Protein AF-A0A7X5C8K8-F1 (afdb_monomer_lite)

Secondary structure (DSSP, 8-state):
----EEEEPTTT--EEEEEE-TT--EEEEEEEETTTTEEEEEEE----------

Structure (mmCIF, N/CA/C/O backbone):
data_AF-A0A7X5C8K8-F1
#
_entry.id   AF-A0A7X5C8K8-F1
#
loop_
_atom_site.group_PDB
_atom_site.id
_atom_site.type_symbol
_atom_site.label_atom_id
_atom_site.label_alt_id
_atom_site.label_comp_id
_atom_site.label_asym_id
_atom_site.label_entity_id
_atom_site.label_seq_id
_atom_site.pdbx_PDB_ins_code
_atom_site.Cartn_x
_atom_site.Cartn_y
_atom_site.Cartn_z
_atom_site.occupancy
_atom_site.B_iso_or_equiv
_atom_site.auth_seq_id
_atom_site.auth_comp_id
_atom_site.auth_asym_id
_atom_site.auth_atom_id
_atom_site.pdbx_PDB_model_num
ATOM 1 N N . MET A 1 1 ? -3.342 -8.052 20.573 1.00 46.44 1 MET A N 1
ATOM 2 C CA . MET A 1 1 ? -2.451 -8.290 19.416 1.00 46.44 1 MET A CA 1
ATOM 3 C C . MET A 1 1 ? -2.851 -7.325 18.316 1.00 46.44 1 MET A C 1
ATOM 5 O O . MET A 1 1 ? -3.941 -7.459 17.780 1.00 46.44 1 MET A O 1
ATOM 9 N N . THR A 1 2 ? -2.046 -6.303 18.042 1.00 58.06 2 THR A N 1
ATOM 10 C CA . THR A 1 2 ? -2.378 -5.275 17.044 1.00 58.06 2 THR A CA 1
ATOM 11 C C . THR A 1 2 ? -2.083 -5.839 15.653 1.00 58.06 2 THR A C 1
ATOM 13 O O . THR A 1 2 ? -0.920 -6.023 15.297 1.00 58.06 2 THR A O 1
ATOM 16 N N . GLN A 1 3 ? -3.120 -6.206 14.896 1.00 76.56 3 GLN A N 1
ATOM 17 C CA . GLN A 1 3 ? -2.962 -6.700 13.526 1.00 76.56 3 GLN A CA 1
ATOM 18 C C . GLN A 1 3 ? -2.662 -5.505 12.619 1.00 76.56 3 GLN A C 1
ATOM 20 O O . GLN A 1 3 ? -3.492 -4.617 12.491 1.00 76.56 3 GLN A O 1
ATOM 25 N N . PHE A 1 4 ? -1.473 -5.449 12.024 1.00 85.31 4 PHE A N 1
ATOM 26 C CA . PHE A 1 4 ? -1.122 -4.452 11.008 1.00 85.31 4 PHE A CA 1
ATOM 27 C C . PHE A 1 4 ? -1.089 -5.137 9.647 1.00 85.31 4 PHE A C 1
ATOM 29 O O . PHE A 1 4 ? -0.538 -6.235 9.537 1.00 85.31 4 PHE A O 1
ATOM 36 N N . THR A 1 5 ? -1.611 -4.482 8.612 1.00 86.19 5 THR A N 1
ATOM 37 C CA . THR A 1 5 ? -1.508 -4.973 7.236 1.00 86.19 5 THR A CA 1
ATOM 38 C C . THR A 1 5 ? -0.485 -4.168 6.445 1.00 86.19 5 THR A C 1
ATOM 40 O O . THR A 1 5 ? -0.203 -3.002 6.734 1.00 86.19 5 THR A O 1
ATOM 43 N N . TRP A 1 6 ? 0.116 -4.813 5.452 1.00 88.81 6 TRP A N 1
ATOM 44 C CA . TRP A 1 6 ? 1.036 -4.155 4.535 1.00 88.81 6 TRP A CA 1
ATOM 45 C C . TRP A 1 6 ? 0.266 -3.637 3.336 1.00 88.81 6 TRP A C 1
ATOM 47 O O . TRP A 1 6 ? -0.494 -4.380 2.717 1.00 88.81 6 TRP A O 1
ATOM 57 N N . VAL A 1 7 ? 0.528 -2.390 2.959 1.00 88.31 7 VAL A N 1
ATOM 58 C CA . VAL A 1 7 ? -0.013 -1.845 1.719 1.00 88.31 7 VAL A CA 1
ATOM 59 C C . VAL A 1 7 ? 0.688 -2.535 0.555 1.00 88.31 7 VAL A C 1
ATOM 61 O O . VAL A 1 7 ? 1.922 -2.538 0.459 1.00 88.31 7 VAL A O 1
ATOM 64 N N . LEU A 1 8 ? -0.091 -3.153 -0.323 1.00 89.31 8 LEU A N 1
ATOM 65 C CA . LEU A 1 8 ? 0.417 -3.763 -1.543 1.00 89.31 8 LEU A CA 1
ATOM 66 C C . LEU A 1 8 ? 0.434 -2.718 -2.655 1.00 89.31 8 LEU A C 1
ATOM 68 O O . LEU A 1 8 ? -0.451 -1.874 -2.753 1.00 89.31 8 LEU A O 1
ATOM 72 N N . CYS A 1 9 ? 1.465 -2.757 -3.491 1.00 88.50 9 CYS A N 1
ATOM 73 C CA . CYS A 1 9 ? 1.569 -1.849 -4.620 1.00 88.50 9 CYS A CA 1
ATOM 74 C C . CYS A 1 9 ? 0.468 -2.172 -5.643 1.00 88.50 9 CYS A C 1
ATOM 76 O O . CYS A 1 9 ? 0.422 -3.313 -6.108 1.00 88.50 9 CYS A O 1
ATOM 78 N N . PRO A 1 10 ? -0.349 -1.194 -6.070 1.00 87.25 10 PRO A N 1
ATOM 79 C CA . PRO A 1 10 ? -1.410 -1.428 -7.051 1.00 87.25 10 PRO A CA 1
ATOM 80 C C . PRO A 1 10 ? -0.866 -1.788 -8.442 1.00 87.25 10 PRO A C 1
ATOM 82 O O . PRO A 1 10 ? -1.583 -2.346 -9.258 1.00 87.25 10 PRO A O 1
ATOM 85 N N . ILE A 1 11 ? 0.410 -1.493 -8.715 1.00 88.50 11 ILE A N 1
ATOM 86 C CA . ILE A 1 11 ? 1.041 -1.738 -10.018 1.00 88.50 11 ILE A CA 1
ATOM 87 C C . ILE A 1 11 ? 1.544 -3.183 -10.138 1.00 88.50 11 ILE A C 1
ATOM 89 O O . ILE A 1 11 ? 1.422 -3.796 -11.192 1.00 88.50 11 ILE A O 1
ATOM 93 N N . CYS A 1 12 ? 2.170 -3.719 -9.084 1.00 90.00 12 CYS A N 1
ATOM 94 C CA . CYS A 1 12 ? 2.876 -5.007 -9.146 1.00 90.00 12 CYS A CA 1
ATOM 95 C C . CYS A 1 12 ? 2.462 -6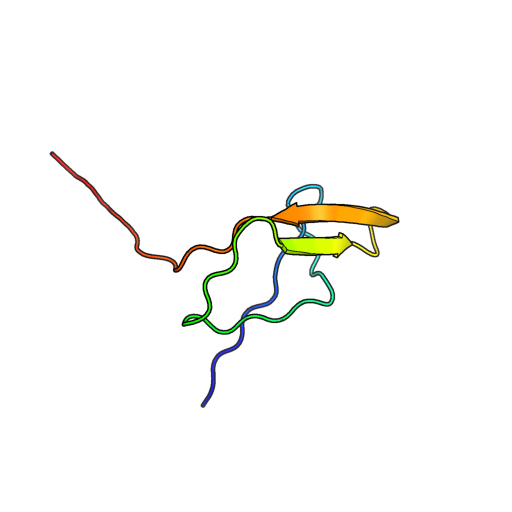.020 -8.070 1.00 90.00 12 CYS A C 1
ATOM 97 O O . CYS A 1 12 ? 3.038 -7.105 -8.009 1.00 90.00 12 CYS A O 1
ATOM 99 N N . GLY A 1 13 ? 1.554 -5.657 -7.159 1.00 86.19 13 GLY A N 1
ATOM 100 C CA . GLY A 1 13 ? 1.174 -6.474 -6.000 1.00 86.19 13 GLY A CA 1
ATOM 101 C C . GLY A 1 13 ? 2.291 -6.667 -4.965 1.00 86.19 13 GLY A C 1
ATOM 102 O O . GLY A 1 13 ? 2.137 -7.418 -4.005 1.00 86.19 13 GLY A O 1
ATOM 103 N N . GLY A 1 14 ? 3.445 -6.015 -5.138 1.00 88.81 14 GLY A N 1
ATOM 104 C CA . GLY A 1 14 ? 4.572 -6.121 -4.216 1.00 88.81 14 GLY A CA 1
ATOM 105 C C . GLY A 1 14 ? 4.278 -5.452 -2.873 1.00 88.81 14 GLY A C 1
ATOM 106 O O . GLY A 1 14 ? 3.681 -4.378 -2.835 1.00 88.81 14 GLY A O 1
ATOM 107 N N . LYS A 1 15 ? 4.750 -6.045 -1.771 1.00 86.44 15 LYS A N 1
ATOM 108 C CA . LYS A 1 15 ? 4.697 -5.412 -0.444 1.00 86.44 15 LYS A CA 1
ATOM 109 C C . LYS A 1 15 ? 5.464 -4.089 -0.471 1.00 86.44 15 LYS A C 1
ATOM 111 O O . LYS A 1 15 ? 6.644 -4.066 -0.828 1.00 86.44 15 LYS A O 1
ATOM 116 N N . THR A 1 16 ? 4.798 -2.997 -0.111 1.00 87.81 16 THR A N 1
ATOM 117 C CA . THR A 1 16 ? 5.452 -1.695 0.077 1.00 87.81 16 THR A CA 1
ATOM 118 C C . THR A 1 16 ? 6.073 -1.609 1.472 1.00 87.81 16 THR A C 1
ATOM 120 O O . THR A 1 16 ? 5.913 -2.510 2.296 1.00 87.81 16 THR A O 1
ATOM 123 N N . ARG A 1 17 ? 6.803 -0.523 1.758 1.00 87.69 17 ARG A N 1
ATOM 124 C CA . ARG A 1 17 ? 7.355 -0.267 3.100 1.00 87.69 17 ARG A CA 1
ATOM 125 C C . ARG A 1 17 ? 6.317 0.332 4.065 1.00 87.69 17 ARG A C 1
ATOM 127 O O . ARG A 1 17 ? 6.637 0.571 5.225 1.00 87.69 17 ARG A O 1
ATOM 134 N N . THR A 1 18 ? 5.089 0.540 3.596 1.00 87.38 18 THR A N 1
ATOM 135 C CA . THR A 1 18 ? 3.999 1.166 4.342 1.00 87.38 18 THR A CA 1
ATOM 136 C C . THR A 1 18 ? 3.165 0.102 5.053 1.00 87.38 18 THR A C 1
ATOM 138 O O . THR A 1 18 ? 2.605 -0.796 4.420 1.00 87.38 18 THR A O 1
ATOM 141 N N . LYS A 1 19 ? 3.079 0.207 6.382 1.00 88.06 19 LYS A N 1
ATOM 142 C CA . LYS A 1 19 ? 2.154 -0.568 7.217 1.00 88.06 19 LYS A CA 1
ATOM 143 C C . LYS A 1 19 ? 1.000 0.325 7.630 1.00 88.06 19 LYS A C 1
ATOM 145 O O . LYS A 1 19 ? 1.236 1.458 8.040 1.00 88.06 19 LYS A O 1
ATOM 150 N N . VAL A 1 20 ? -0.209 -0.212 7.589 1.00 87.25 20 VAL A N 1
ATOM 151 C CA . VAL A 1 20 ? -1.404 0.466 8.089 1.00 87.25 20 VAL A CA 1
ATOM 152 C C . VAL A 1 20 ? -2.139 -0.423 9.074 1.00 87.25 20 VAL A C 1
ATOM 154 O O . VAL A 1 20 ? -2.032 -1.654 9.035 1.00 87.25 20 VAL A O 1
ATOM 157 N N . ARG A 1 21 ? -2.838 0.209 10.010 1.00 86.19 21 ARG A N 1
ATOM 158 C CA . ARG A 1 21 ? -3.760 -0.497 10.895 1.00 86.19 21 ARG A CA 1
ATOM 159 C C . ARG A 1 21 ? -5.077 -0.728 10.151 1.00 86.19 21 ARG A C 1
ATOM 161 O O . ARG A 1 21 ? -5.388 0.059 9.262 1.00 86.19 21 ARG A O 1
ATOM 168 N N . PRO A 1 22 ? -5.845 -1.766 10.512 1.00 81.75 22 PRO A N 1
ATOM 169 C CA . PRO A 1 22 ? -7.174 -1.986 9.953 1.00 81.75 22 PRO A CA 1
ATOM 170 C C . PRO A 1 22 ? -8.092 -0.790 10.219 1.00 81.75 22 PRO A C 1
ATOM 172 O O . PRO A 1 22 ? -8.836 -0.403 9.341 1.00 81.75 22 PRO A O 1
ATOM 175 N N . ASP A 1 23 ? -7.948 -0.142 11.378 1.00 83.38 23 ASP A N 1
ATOM 176 C CA . ASP A 1 23 ? -8.709 1.051 11.768 1.00 83.38 23 ASP A CA 1
ATOM 177 C C . ASP A 1 23 ? -8.219 2.373 11.138 1.00 83.38 23 ASP A C 1
ATOM 179 O O . ASP A 1 23 ? -8.725 3.441 11.472 1.00 83.38 23 ASP A O 1
ATOM 183 N N . THR A 1 24 ? -7.200 2.341 10.271 1.00 83.50 24 THR A N 1
ATOM 184 C CA . THR A 1 24 ? -6.648 3.552 9.645 1.00 83.50 24 THR A CA 1
ATOM 185 C C . THR A 1 24 ? -7.162 3.718 8.222 1.00 83.50 24 THR A C 1
ATOM 187 O O . THR A 1 24 ? -6.819 2.939 7.336 1.00 83.50 24 THR A O 1
ATOM 190 N N . GLU A 1 25 ? -7.886 4.808 7.987 1.00 87.94 25 GLU A N 1
ATOM 191 C CA . GLU A 1 25 ? -8.259 5.272 6.653 1.00 87.94 25 GLU A CA 1
ATOM 192 C C . GLU A 1 25 ? -7.279 6.347 6.160 1.00 87.94 25 GLU A C 1
ATOM 194 O O . GLU A 1 25 ? -6.931 7.279 6.888 1.00 87.94 25 GLU A O 1
ATOM 199 N N . ALA A 1 26 ? -6.832 6.238 4.910 1.00 87.06 26 ALA A N 1
ATOM 200 C CA . ALA A 1 26 ? -5.976 7.226 4.263 1.00 87.06 26 ALA A CA 1
ATOM 201 C C . ALA A 1 26 ? -6.386 7.395 2.799 1.00 87.06 26 ALA A C 1
ATOM 203 O O . ALA A 1 26 ? -6.387 6.436 2.035 1.00 87.06 26 ALA A O 1
ATOM 204 N N . LYS A 1 27 ? -6.699 8.624 2.388 1.00 89.12 27 LYS A N 1
ATOM 205 C CA . LYS A 1 27 ? -6.948 8.963 0.982 1.00 89.12 27 LYS A CA 1
ATOM 206 C C . LYS A 1 27 ? -5.731 9.618 0.365 1.00 89.12 27 LYS A C 1
ATOM 208 O O . LYS A 1 27 ? -5.009 10.344 1.046 1.00 89.12 27 LYS A O 1
ATOM 213 N N . ASN A 1 28 ? -5.539 9.385 -0.926 1.00 89.88 28 ASN A N 1
ATOM 214 C CA . ASN A 1 28 ? -4.424 9.917 -1.697 1.00 89.88 28 ASN A CA 1
ATOM 215 C C . ASN A 1 28 ? -3.046 9.668 -1.041 1.00 89.88 28 ASN A C 1
ATOM 217 O O . ASN A 1 28 ? -2.158 10.523 -1.092 1.00 89.88 28 ASN A O 1
ATOM 221 N N . LEU A 1 29 ? -2.849 8.506 -0.410 1.00 89.94 29 LEU A N 1
ATOM 222 C CA . LEU A 1 29 ? -1.590 8.188 0.255 1.00 89.94 29 LEU A CA 1
ATOM 223 C C . LEU A 1 29 ? -0.519 7.874 -0.790 1.00 89.94 29 LEU A C 1
ATOM 225 O O . LEU A 1 29 ? -0.646 6.920 -1.556 1.00 89.94 29 LEU A O 1
ATOM 229 N N . ILE A 1 30 ? 0.566 8.645 -0.798 1.00 90.12 30 ILE A N 1
ATOM 230 C CA . ILE A 1 30 ? 1.712 8.376 -1.668 1.00 90.12 30 ILE A CA 1
ATOM 231 C C . ILE A 1 30 ? 2.529 7.236 -1.053 1.00 90.12 30 ILE A C 1
ATOM 233 O O . ILE A 1 30 ? 3.128 7.382 0.012 1.00 90.12 30 ILE A O 1
ATOM 237 N N . VAL A 1 31 ? 2.567 6.087 -1.729 1.00 91.56 31 VAL A N 1
ATOM 238 C CA . VAL A 1 31 ? 3.391 4.938 -1.345 1.00 91.56 31 VAL A CA 1
ATOM 239 C C . VAL A 1 31 ? 4.490 4.698 -2.365 1.00 91.56 31 VAL A C 1
ATOM 241 O O . VAL A 1 31 ? 4.262 4.634 -3.573 1.00 91.56 31 VAL A O 1
ATOM 244 N N . PHE A 1 32 ? 5.713 4.529 -1.872 1.00 91.44 32 PHE A N 1
ATOM 245 C CA . PHE A 1 32 ? 6.848 4.179 -2.713 1.00 91.44 32 PHE A CA 1
ATOM 246 C C . PHE A 1 32 ? 6.956 2.661 -2.866 1.00 91.44 32 PHE A C 1
ATOM 248 O O . PHE A 1 32 ? 7.037 1.919 -1.878 1.00 91.44 32 PHE A O 1
ATOM 255 N N . CYS A 1 33 ? 7.008 2.186 -4.112 1.00 90.75 33 CYS A N 1
ATOM 256 C CA . CYS A 1 33 ? 7.242 0.779 -4.400 1.00 90.75 33 CYS A CA 1
ATOM 257 C C . CYS A 1 33 ? 8.706 0.541 -4.809 1.00 90.75 33 CYS A C 1
ATOM 259 O O . CYS A 1 33 ? 9.103 0.9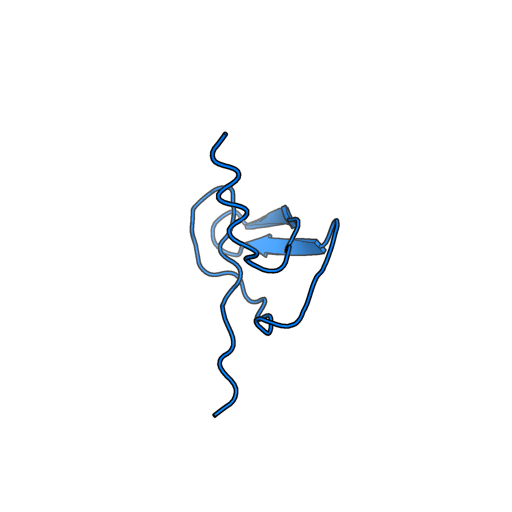70 -5.893 1.00 90.75 33 CYS A O 1
ATOM 261 N N . PRO A 1 34 ? 9.503 -0.220 -4.033 1.00 88.31 34 PRO A N 1
ATOM 262 C CA . PRO A 1 34 ? 10.897 -0.501 -4.384 1.00 88.31 34 PRO A CA 1
ATOM 263 C C . PRO A 1 34 ? 11.043 -1.400 -5.623 1.00 88.31 34 PRO A C 1
ATOM 265 O O . PRO A 1 34 ? 12.073 -1.344 -6.289 1.00 88.31 34 PRO A O 1
ATOM 268 N N . LYS A 1 35 ? 10.021 -2.203 -5.967 1.00 88.00 35 LYS A N 1
ATOM 269 C CA . LYS A 1 35 ? 10.011 -3.003 -7.205 1.00 88.00 35 LYS A CA 1
ATOM 270 C C . LYS A 1 35 ? 9.785 -2.136 -8.443 1.00 88.00 35 LYS A C 1
ATOM 272 O O . LYS A 1 35 ? 10.521 -2.264 -9.414 1.00 88.00 35 LYS A O 1
ATOM 277 N N . CYS A 1 36 ? 8.793 -1.248 -8.397 1.00 89.62 36 CYS A N 1
ATOM 278 C CA . CYS A 1 36 ? 8.493 -0.346 -9.512 1.00 89.62 36 CYS A CA 1
ATOM 279 C C . CYS A 1 36 ? 9.457 0.849 -9.577 1.00 89.62 36 CYS A C 1
ATOM 281 O O . CYS A 1 36 ? 9.551 1.487 -10.620 1.00 89.62 36 CYS A O 1
ATOM 283 N N . LYS A 1 37 ? 10.146 1.153 -8.464 1.00 89.88 37 LYS A N 1
ATOM 284 C CA . LYS A 1 37 ? 10.981 2.349 -8.243 1.00 89.88 37 LYS A CA 1
ATOM 285 C C . LYS A 1 37 ? 10.235 3.651 -8.539 1.00 89.88 37 LYS A C 1
ATOM 287 O O . LYS A 1 37 ? 10.801 4.596 -9.076 1.00 89.88 37 LYS A O 1
ATOM 292 N N . ARG A 1 38 ? 8.939 3.662 -8.237 1.00 89.62 38 ARG A N 1
ATOM 293 C CA . ARG A 1 38 ? 8.025 4.776 -8.484 1.00 89.62 38 ARG A CA 1
ATOM 294 C C . ARG A 1 38 ? 7.091 4.938 -7.300 1.00 89.62 38 ARG A C 1
ATOM 296 O O . ARG A 1 38 ? 6.851 3.996 -6.537 1.00 89.62 38 ARG A O 1
ATOM 303 N N . GLU A 1 39 ? 6.583 6.147 -7.186 1.00 91.31 39 GLU A N 1
ATOM 304 C CA . GLU A 1 39 ? 5.572 6.549 -6.226 1.00 91.31 39 GLU A CA 1
ATOM 305 C C . GLU A 1 39 ? 4.194 6.248 -6.815 1.00 91.31 39 GLU A C 1
ATOM 307 O O . GLU A 1 39 ? 3.987 6.314 -8.029 1.00 91.31 39 GLU A O 1
ATOM 312 N N . SER A 1 40 ? 3.245 5.845 -5.983 1.00 90.56 40 SER A N 1
ATOM 313 C CA . SER A 1 40 ? 1.870 5.606 -6.411 1.00 90.56 40 SER A CA 1
ATOM 314 C C . SER A 1 40 ? 0.920 6.101 -5.354 1.00 90.56 40 SER A C 1
ATOM 316 O O . SER A 1 40 ? 1.168 5.935 -4.164 1.00 90.56 40 SER A O 1
ATOM 318 N N . VAL A 1 41 ?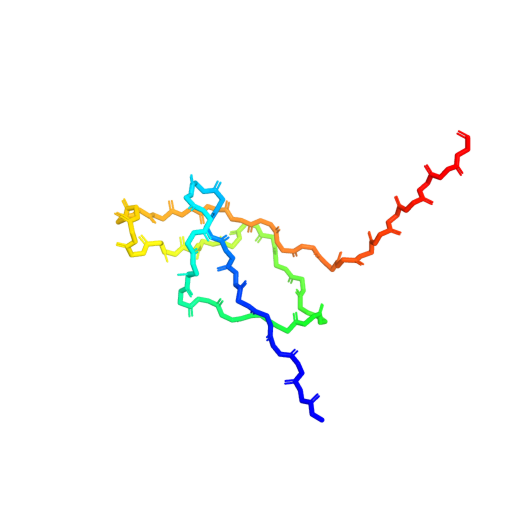 -0.169 6.699 -5.806 1.00 90.38 41 VAL A N 1
ATOM 319 C CA . VAL A 1 41 ? -1.238 7.155 -4.935 1.00 90.38 41 VAL A CA 1
ATOM 320 C C . VAL A 1 41 ? -2.173 5.975 -4.700 1.00 90.38 41 VAL A C 1
ATOM 322 O O . VAL A 1 41 ? -2.613 5.338 -5.656 1.00 90.38 41 VAL A O 1
ATOM 325 N N . VAL A 1 42 ? -2.423 5.651 -3.435 1.00 88.88 42 VAL A N 1
ATOM 326 C CA . VAL A 1 42 ? -3.369 4.608 -3.037 1.00 88.88 42 VAL A CA 1
ATOM 327 C C . VAL A 1 42 ? -4.375 5.161 -2.047 1.00 88.88 42 VAL A C 1
ATOM 329 O O . VAL A 1 42 ? -4.037 5.940 -1.155 1.00 88.88 42 VAL A O 1
ATOM 332 N N . ASP A 1 43 ? -5.609 4.706 -2.198 1.00 89.06 43 ASP A N 1
ATOM 333 C CA . ASP A 1 43 ? -6.686 4.975 -1.265 1.00 89.06 43 ASP A CA 1
ATOM 334 C C . ASP A 1 43 ? -6.874 3.750 -0.376 1.00 89.06 43 ASP A C 1
ATOM 336 O O . ASP A 1 43 ? -7.204 2.656 -0.832 1.00 89.06 43 ASP A O 1
ATOM 340 N N . ILE A 1 44 ? -6.618 3.942 0.909 1.00 85.00 44 ILE A N 1
ATOM 341 C CA . ILE A 1 44 ? -6.831 2.963 1.962 1.00 85.00 44 ILE A CA 1
ATOM 342 C C . ILE A 1 44 ? -8.149 3.338 2.608 1.00 85.00 44 ILE A C 1
ATOM 344 O O . ILE A 1 44 ? -8.236 4.283 3.392 1.00 85.00 44 ILE A O 1
ATOM 348 N N . LYS A 1 45 ? -9.188 2.609 2.231 1.00 78.25 45 LYS A N 1
ATOM 349 C CA . LYS A 1 45 ? -10.467 2.655 2.918 1.00 78.25 45 LYS A CA 1
ATOM 350 C C . LYS A 1 45 ? -10.559 1.433 3.814 1.00 78.25 45 LYS A C 1
ATOM 352 O O . LYS A 1 45 ? -10.097 0.362 3.410 1.00 78.25 45 LYS A O 1
ATOM 357 N N . ASP A 1 46 ? -11.128 1.616 5.001 1.00 65.56 46 ASP A N 1
ATOM 358 C CA . ASP A 1 46 ? -11.528 0.507 5.859 1.00 65.56 46 ASP A CA 1
ATOM 359 C C . ASP A 1 46 ? -12.263 -0.523 4.996 1.00 65.56 46 ASP A C 1
ATOM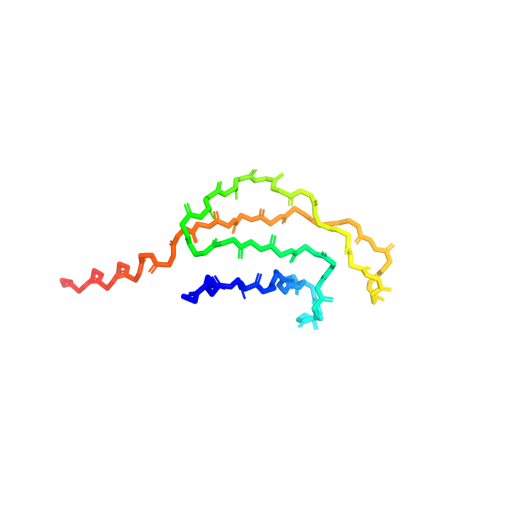 361 O O . ASP A 1 46 ? -13.050 -0.163 4.110 1.00 65.56 46 ASP A O 1
ATOM 365 N N . MET A 1 47 ? -11.936 -1.799 5.185 1.00 56.25 47 MET A N 1
ATOM 366 C CA . MET A 1 47 ? -12.590 -2.899 4.487 1.00 56.25 47 MET A CA 1
ATOM 367 C C . MET A 1 47 ? -14.000 -3.075 5.065 1.00 56.25 47 MET A C 1
ATOM 369 O O . MET A 1 47 ? -14.355 -4.144 5.547 1.00 56.25 47 MET A O 1
ATOM 373 N N . GLU A 1 48 ? -14.838 -2.044 4.987 1.00 42.59 48 GLU A N 1
ATOM 374 C CA . GLU A 1 48 ? -16.272 -2.238 4.958 1.00 42.59 48 GLU A CA 1
ATOM 375 C C . GLU A 1 48 ? -16.567 -2.920 3.628 1.00 42.59 48 GLU A C 1
ATOM 377 O O . GLU A 1 48 ? -16.712 -2.300 2.569 1.00 42.59 48 GLU A O 1
ATOM 382 N N . SER A 1 49 ? -16.626 -4.248 3.682 1.00 41.28 49 SER A N 1
ATOM 383 C CA . SER A 1 49 ? -17.385 -5.045 2.739 1.00 41.28 49 SER A CA 1
ATOM 384 C C . SER A 1 49 ? -18.822 -4.534 2.750 1.00 41.28 49 SER A C 1
ATOM 386 O O . SER A 1 49 ? -19.689 -5.084 3.427 1.00 41.28 49 SER A O 1
ATOM 388 N N . LYS A 1 50 ? -19.100 -3.482 1.981 1.00 40.66 50 LYS A N 1
ATOM 389 C CA . LYS A 1 50 ? -20.460 -3.160 1.588 1.00 40.66 50 LYS A CA 1
ATOM 390 C C . LYS A 1 50 ? -20.854 -4.186 0.531 1.00 40.66 50 LYS A C 1
ATOM 392 O O . LYS A 1 50 ? -20.825 -3.925 -0.668 1.00 40.66 50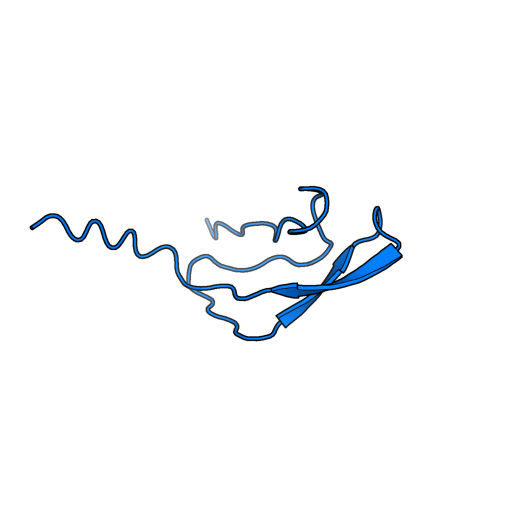 LYS A O 1
ATOM 397 N N . ALA A 1 51 ? -21.193 -5.386 0.997 1.00 44.09 51 ALA A N 1
ATOM 398 C CA . ALA A 1 51 ? -22.127 -6.250 0.301 1.00 44.09 51 ALA A CA 1
ATOM 399 C C . ALA A 1 51 ? -23.481 -5.529 0.331 1.00 44.09 51 ALA A C 1
ATOM 401 O O . ALA A 1 51 ? -24.330 -5.789 1.176 1.00 44.09 51 ALA A O 1
ATOM 402 N N . MET A 1 52 ? -23.643 -4.542 -0.550 1.00 40.59 52 MET A N 1
ATOM 403 C CA . MET A 1 52 ? -24.962 -4.069 -0.937 1.00 40.59 52 MET A CA 1
ATOM 404 C C . MET A 1 52 ? -25.473 -5.095 -1.946 1.00 40.59 52 MET A C 1
ATOM 406 O O . MET A 1 52 ? -25.187 -5.012 -3.137 1.00 40.59 52 MET A O 1
ATOM 410 N N . GLY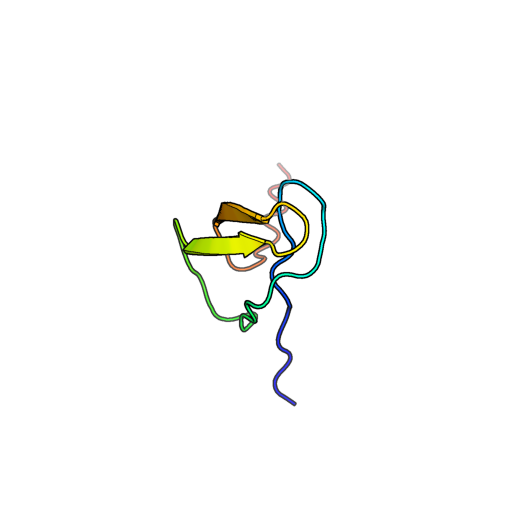 A 1 53 ? -26.108 -6.139 -1.418 1.00 50.12 53 GLY A N 1
ATOM 411 C CA . GLY A 1 53 ? -27.149 -6.834 -2.149 1.00 50.12 53 GLY A CA 1
ATOM 412 C C . GLY A 1 53 ? -28.425 -6.021 -2.005 1.00 50.12 53 GLY A C 1
ATOM 413 O O . GLY A 1 53 ? -28.818 -5.729 -0.879 1.00 50.12 53 GLY A O 1
ATOM 414 N N . GLU A 1 54 ? -29.015 -5.668 -3.139 1.00 36.97 54 GLU A N 1
ATOM 415 C CA . GLU A 1 54 ? -30.458 -5.573 -3.373 1.00 36.97 54 GLU A CA 1
ATOM 416 C C . GLU A 1 54 ? -30.717 -6.099 -4.789 1.00 36.97 54 GLU A C 1
ATOM 418 O O . GLU A 1 54 ? -29.899 -5.782 -5.687 1.00 36.97 54 GLU A O 1
#

Sequence (54 aa):
MTQFTWVLCPICGGKTRTKVRPDTEAKNLIVFCPKCKRESVVDIKDMESKAMGE

pLDDT: mean 79.49, std 16.86, range [36.97, 91.56]

Foldseek 3Di:
DFDKDFDADPVPRHGFPDIDGLPDWDFQDWTADPVVRDTDGDGDDRPPPPPPDD

Radius of gyration: 12.68 Å; chains: 1; bounding box: 41×18×29 Å